Protein AF-T2J2E3-F1 (afdb_monomer_lite)

Foldseek 3Di:
DDADLEFPWDWDDDPPDIDTDDDPSRDGPDPVNVVSHVVVVVVVVVCVVDPPVRVVVVVVVDDDDDPPVCCCVVDDPDVPPPPDPPPPDD

Organism: NCBI:txid423472

pLDDT: mean 79.37, std 15.19, range [36.0, 93.38]

Sequence (90 aa):
MQIRRRPPNPAIEVDILRYQVPDPNGEANHILEEIVWHKEKEVERMRESLSLLELRKQERNAPPAKDFLGAISQGKPNPLNCRGKKSLSF

Secondary structure (DSSP, 8-state):
----SS-SS--EEETTEEE----TT-S-SSHHHHHHHHHHHHHHHHHHHS-HHHHHHHHHHSPPPP-HHHHHHHS---TT----------

Radius of gyration: 20.32 Å; chains: 1; bounding box: 46×23×54 Å

Structure (mmCIF, N/CA/C/O backbone):
data_AF-T2J2E3-F1
#
_entry.id   AF-T2J2E3-F1
#
loop_
_atom_site.group_PDB
_atom_site.id
_atom_site.type_symbol
_atom_site.label_atom_id
_atom_site.label_alt_id
_atom_site.label_comp_id
_atom_site.label_asym_id
_atom_site.label_entity_id
_atom_site.label_seq_id
_atom_site.pdbx_PDB_ins_code
_atom_site.Cartn_x
_atom_site.Cartn_y
_atom_site.Cartn_z
_atom_site.occupancy
_atom_site.B_iso_or_equiv
_atom_site.auth_seq_id
_atom_site.auth_comp_id
_atom_site.auth_asym_id
_atom_site.auth_atom_id
_atom_site.pdbx_PDB_model_num
ATOM 1 N N . MET A 1 1 ? 17.149 11.444 5.291 1.00 70.31 1 MET A N 1
ATOM 2 C CA . MET A 1 1 ? 16.821 10.176 4.602 1.00 70.31 1 MET A CA 1
ATOM 3 C C . MET A 1 1 ? 15.852 10.496 3.475 1.00 70.31 1 MET A C 1
ATOM 5 O O . MET A 1 1 ? 14.886 11.199 3.740 1.00 70.31 1 MET A O 1
ATOM 9 N N . GLN A 1 2 ? 16.117 10.051 2.245 1.00 79.44 2 GLN A N 1
ATOM 10 C CA . GLN A 1 2 ? 15.270 10.319 1.076 1.00 79.44 2 GLN A CA 1
ATOM 11 C C . GLN A 1 2 ? 14.766 8.983 0.517 1.00 79.44 2 GLN A C 1
ATOM 13 O O . GLN A 1 2 ? 15.574 8.101 0.249 1.00 79.44 2 GLN A O 1
ATOM 18 N N . ILE A 1 3 ? 13.444 8.818 0.404 1.00 83.62 3 ILE A N 1
ATOM 19 C CA . ILE A 1 3 ? 12.793 7.583 -0.067 1.00 83.62 3 ILE A CA 1
ATOM 20 C C . ILE 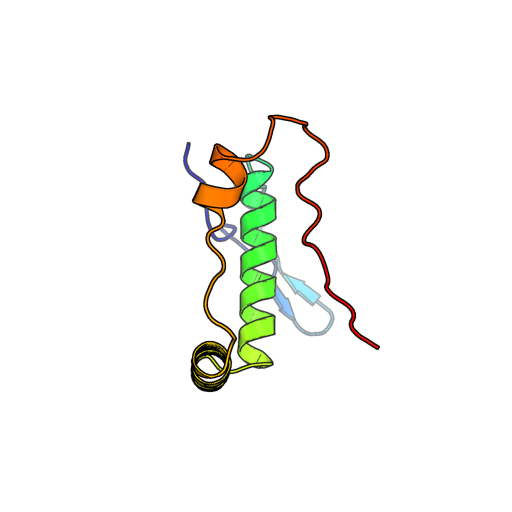A 1 3 ? 12.149 7.883 -1.421 1.00 83.62 3 ILE A C 1
ATOM 22 O O . ILE A 1 3 ? 11.298 8.775 -1.503 1.00 83.62 3 ILE A O 1
ATOM 26 N N . ARG A 1 4 ? 12.533 7.172 -2.490 1.00 85.38 4 ARG A N 1
ATOM 27 C CA . ARG A 1 4 ? 11.904 7.347 -3.807 1.00 85.38 4 ARG A CA 1
ATOM 28 C C . ARG A 1 4 ? 10.566 6.619 -3.801 1.00 85.38 4 ARG A C 1
ATOM 30 O O . ARG A 1 4 ? 10.486 5.465 -3.399 1.00 85.38 4 ARG A O 1
ATOM 37 N N . ARG A 1 5 ? 9.500 7.271 -4.271 1.00 83.38 5 ARG A N 1
ATOM 38 C CA . ARG A 1 5 ? 8.162 6.646 -4.324 1.00 83.38 5 ARG A CA 1
ATOM 39 C C . ARG A 1 5 ? 7.979 5.697 -5.501 1.00 83.38 5 ARG A C 1
ATOM 41 O O . ARG A 1 5 ? 7.101 4.848 -5.462 1.00 83.38 5 ARG A O 1
ATOM 48 N N . ARG A 1 6 ? 8.797 5.836 -6.542 1.00 79.88 6 ARG A N 1
ATOM 49 C CA . ARG A 1 6 ? 8.795 4.952 -7.706 1.00 79.88 6 ARG A CA 1
ATOM 50 C C . ARG A 1 6 ? 10.227 4.553 -8.046 1.00 79.88 6 ARG A C 1
ATOM 52 O O . ARG A 1 6 ? 11.118 5.395 -7.889 1.00 79.88 6 ARG A O 1
ATOM 59 N N . PRO A 1 7 ? 10.447 3.316 -8.515 1.00 80.75 7 PRO A N 1
ATOM 60 C CA . PRO A 1 7 ? 11.727 2.946 -9.092 1.00 80.75 7 PRO A CA 1
A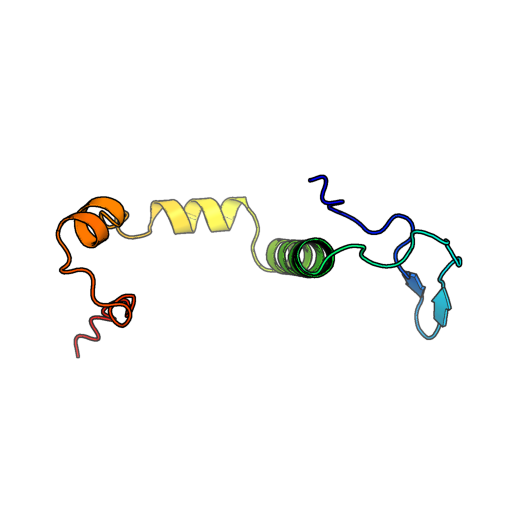TOM 61 C C . PRO A 1 7 ? 11.986 3.812 -10.336 1.00 80.75 7 PRO A C 1
ATOM 63 O O . PRO A 1 7 ? 11.032 4.142 -11.048 1.00 80.75 7 PRO A O 1
ATOM 66 N N . PRO A 1 8 ? 13.246 4.191 -10.606 1.00 81.00 8 PRO A N 1
ATOM 67 C CA . PRO A 1 8 ? 13.590 5.056 -11.736 1.00 81.00 8 PRO A CA 1
ATOM 68 C C . PRO A 1 8 ? 13.220 4.424 -13.081 1.00 81.00 8 PRO A C 1
ATOM 70 O O . PRO A 1 8 ? 12.812 5.133 -13.994 1.00 81.00 8 PRO A O 1
ATOM 73 N N . ASN A 1 9 ? 13.302 3.095 -13.178 1.00 81.25 9 ASN A N 1
ATOM 74 C CA . ASN A 1 9 ? 12.891 2.359 -14.361 1.00 81.25 9 ASN A CA 1
ATOM 75 C C . ASN A 1 9 ? 12.162 1.057 -13.974 1.00 81.25 9 ASN A C 1
ATOM 77 O O . ASN A 1 9 ? 12.809 0.026 -13.763 1.00 81.25 9 ASN A O 1
ATOM 81 N N . PRO A 1 10 ? 10.827 1.089 -13.803 1.00 78.50 10 PRO A N 1
ATOM 82 C CA . PRO A 1 10 ? 10.060 -0.112 -13.498 1.00 78.50 10 PRO A CA 1
ATOM 83 C C . PRO A 1 10 ? 10.088 -1.083 -14.681 1.00 78.50 10 PRO A C 1
ATOM 85 O O . PRO A 1 10 ? 10.055 -0.670 -15.837 1.00 78.50 10 PRO A O 1
ATOM 88 N N . ALA A 1 11 ? 10.090 -2.383 -14.388 1.00 82.81 11 ALA A N 1
ATOM 89 C CA . ALA A 1 11 ? 9.868 -3.382 -15.421 1.00 82.81 11 ALA A CA 1
ATOM 90 C C . ALA A 1 11 ? 8.440 -3.270 -15.971 1.00 82.81 11 ALA A C 1
ATOM 92 O O . ALA A 1 11 ? 7.482 -3.168 -15.198 1.00 82.81 11 ALA A O 1
ATOM 93 N N . ILE A 1 12 ? 8.326 -3.296 -17.295 1.00 82.81 12 ILE A N 1
ATOM 94 C CA . ILE A 1 12 ? 7.062 -3.223 -18.024 1.00 82.81 12 ILE A CA 1
ATOM 95 C C . ILE A 1 12 ? 6.767 -4.622 -18.560 1.00 82.81 12 ILE A C 1
ATOM 97 O O . ILE A 1 12 ? 7.563 -5.173 -19.321 1.00 82.81 12 ILE A O 1
ATOM 101 N N . GLU A 1 13 ? 5.637 -5.191 -18.150 1.00 85.50 13 GLU A N 1
ATOM 102 C CA . GLU A 1 13 ? 5.121 -6.448 -18.699 1.00 85.50 13 GLU A CA 1
ATOM 103 C C . GLU A 1 13 ? 4.345 -6.141 -19.992 1.00 85.50 13 GLU A C 1
ATOM 105 O O . GLU A 1 13 ? 3.455 -5.289 -20.005 1.00 85.50 13 GLU A O 1
ATOM 110 N N . VAL A 1 14 ? 4.701 -6.815 -21.083 1.00 86.25 14 VAL A N 1
ATOM 111 C CA . VAL A 1 14 ? 4.109 -6.700 -22.420 1.00 86.25 14 VAL A CA 1
ATOM 112 C C . VAL A 1 14 ? 3.735 -8.106 -22.887 1.00 86.25 14 VAL A C 1
ATOM 114 O O . VAL A 1 14 ? 4.547 -8.812 -23.483 1.00 86.25 14 VAL A O 1
ATOM 117 N N . ASP A 1 15 ? 2.496 -8.505 -22.600 1.00 86.31 15 ASP A N 1
ATOM 118 C CA . ASP A 1 15 ? 1.967 -9.849 -22.865 1.00 86.31 15 ASP A CA 1
ATOM 119 C C . ASP A 1 15 ? 2.858 -10.953 -22.257 1.00 86.31 15 ASP A C 1
ATOM 121 O O . ASP A 1 15 ? 2.864 -11.129 -21.040 1.00 86.31 15 ASP A O 1
ATOM 125 N N . ILE A 1 16 ? 3.658 -11.647 -23.072 1.00 88.75 16 ILE A N 1
ATOM 126 C CA . ILE A 1 16 ? 4.592 -12.698 -22.626 1.00 88.75 16 ILE A CA 1
ATOM 127 C C . ILE A 1 16 ? 6.026 -12.198 -22.365 1.00 88.75 16 ILE A C 1
ATOM 129 O O . ILE A 1 16 ? 6.896 -12.991 -22.002 1.00 88.75 16 ILE A O 1
ATOM 133 N N . LEU A 1 17 ? 6.310 -10.914 -22.599 1.00 88.56 17 LEU A N 1
ATOM 134 C CA . LEU A 1 17 ? 7.649 -10.326 -22.513 1.00 88.56 17 LEU A CA 1
ATOM 135 C C . LEU A 1 17 ? 7.741 -9.318 -21.369 1.00 88.56 17 LEU A C 1
ATOM 137 O O . LEU A 1 17 ? 6.880 -8.461 -21.216 1.00 88.56 17 LEU A O 1
ATOM 141 N N . ARG A 1 18 ? 8.854 -9.338 -20.633 1.00 85.75 18 ARG A N 1
ATOM 142 C CA . ARG A 1 18 ? 9.179 -8.321 -19.627 1.00 85.75 18 ARG A CA 1
ATOM 143 C C . ARG A 1 18 ? 10.319 -7.442 -20.124 1.00 85.75 18 ARG A C 1
ATOM 145 O O . ARG A 1 18 ? 11.434 -7.925 -20.316 1.00 85.75 18 ARG A O 1
ATOM 152 N N . TYR A 1 19 ? 10.062 -6.148 -20.290 1.00 84.44 19 TYR A N 1
ATOM 153 C CA . TYR A 1 19 ? 11.082 -5.169 -20.656 1.00 84.44 19 TYR A CA 1
ATOM 154 C C . TYR A 1 19 ? 11.609 -4.444 -19.416 1.00 84.44 19 TYR A C 1
ATOM 156 O O . TYR A 1 19 ? 10.841 -3.887 -18.629 1.00 84.44 19 TYR A O 1
ATOM 164 N N . GLN A 1 20 ? 12.930 -4.429 -19.243 1.00 82.31 20 GLN A N 1
ATOM 165 C CA . GLN A 1 20 ? 13.597 -3.693 -18.174 1.00 82.31 20 GLN A CA 1
ATOM 166 C C . GLN A 1 20 ? 14.937 -3.157 -18.684 1.00 82.31 20 GLN A C 1
ATOM 168 O O . GLN A 1 20 ? 15.780 -3.920 -19.150 1.00 82.31 20 GLN A O 1
ATOM 173 N N . VAL A 1 21 ? 15.140 -1.841 -18.582 1.00 83.12 21 VAL A N 1
ATOM 174 C CA . VAL A 1 21 ? 16.450 -1.222 -18.846 1.00 83.12 21 VAL A CA 1
ATOM 175 C C . VAL A 1 21 ? 17.275 -1.320 -17.563 1.00 83.12 21 VAL A C 1
ATOM 177 O O . VAL A 1 21 ? 16.764 -0.912 -16.512 1.00 83.12 21 VAL A O 1
ATOM 180 N N . PRO A 1 22 ? 18.503 -1.865 -17.619 1.00 77.12 22 PRO A N 1
ATOM 181 C CA . PRO A 1 22 ? 19.385 -1.903 -16.465 1.00 77.12 22 PRO A C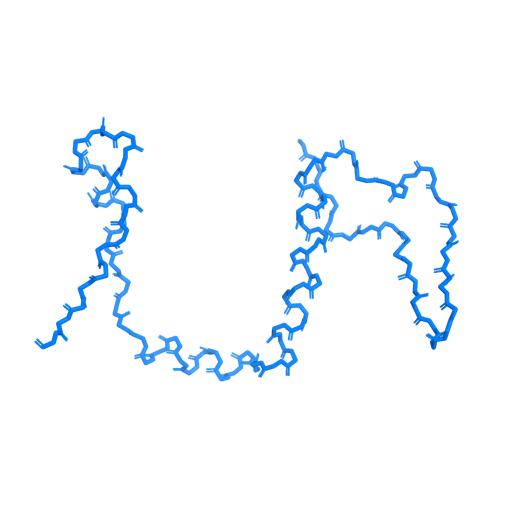A 1
ATOM 182 C C . PRO A 1 22 ? 19.785 -0.476 -16.080 1.00 77.12 22 PRO A C 1
ATOM 184 O O . PRO A 1 22 ? 20.340 0.261 -16.891 1.00 77.12 22 PRO A O 1
ATOM 187 N N . ASP A 1 23 ? 19.495 -0.099 -14.838 1.00 79.31 23 ASP A N 1
ATOM 188 C CA . ASP A 1 23 ? 19.899 1.173 -14.244 1.00 79.31 23 ASP A CA 1
ATOM 189 C C . ASP A 1 23 ? 20.705 0.875 -12.971 1.00 79.31 23 ASP A C 1
ATOM 191 O O . ASP A 1 23 ? 20.255 0.063 -12.156 1.00 79.31 23 ASP A O 1
ATOM 195 N N . PRO A 1 24 ? 21.876 1.502 -12.764 1.00 76.06 24 PRO A N 1
ATOM 196 C CA . PRO A 1 24 ? 22.700 1.266 -11.577 1.00 76.06 24 PRO A CA 1
ATOM 197 C C . PRO A 1 24 ? 22.017 1.696 -10.270 1.00 76.06 24 PRO A C 1
ATOM 199 O O . PRO A 1 24 ? 22.412 1.240 -9.204 1.00 76.06 24 PRO A O 1
ATOM 202 N N . ASN A 1 25 ? 20.972 2.527 -10.335 1.00 76.38 25 ASN A N 1
ATOM 203 C CA . ASN A 1 25 ? 20.123 2.889 -9.202 1.00 76.38 25 ASN A CA 1
ATOM 204 C C . ASN A 1 25 ? 18.760 2.174 -9.256 1.00 76.38 25 ASN A C 1
ATOM 206 O O . ASN A 1 25 ? 17.809 2.613 -8.606 1.00 76.38 25 ASN A O 1
ATOM 210 N N . GLY A 1 26 ? 18.624 1.104 -10.044 1.00 73.94 26 GLY A N 1
ATOM 211 C CA . GLY A 1 26 ? 17.365 0.382 -10.229 1.00 73.94 26 GLY A CA 1
ATOM 212 C C . GLY A 1 26 ? 16.889 -0.366 -8.982 1.00 73.94 26 GLY A C 1
ATOM 213 O O . GLY A 1 26 ? 15.689 -0.588 -8.827 1.00 73.94 26 GLY A O 1
ATOM 214 N N . GLU A 1 27 ? 17.804 -0.712 -8.077 1.00 79.06 27 GLU A N 1
ATOM 215 C CA . GLU A 1 27 ? 17.490 -1.380 -6.814 1.00 79.06 27 GLU A CA 1
ATOM 216 C C . GLU A 1 27 ? 17.132 -0.386 -5.704 1.00 79.06 27 GLU A C 1
ATOM 218 O O . GLU A 1 27 ? 17.500 0.795 -5.733 1.00 79.06 27 GLU A O 1
ATOM 223 N N . ALA A 1 28 ? 16.360 -0.863 -4.727 1.00 81.12 28 ALA A N 1
ATOM 224 C CA . ALA A 1 28 ? 16.014 -0.085 -3.550 1.00 81.12 28 ALA A CA 1
ATOM 225 C C . ALA A 1 28 ? 17.241 0.033 -2.636 1.00 81.12 28 ALA A C 1
ATOM 227 O O . ALA A 1 28 ? 17.828 -0.968 -2.238 1.00 81.12 28 ALA A O 1
ATOM 228 N N . ASN A 1 29 ? 17.593 1.255 -2.239 1.00 83.19 29 ASN A N 1
ATOM 229 C CA . ASN A 1 29 ? 18.721 1.489 -1.330 1.00 83.19 29 ASN A CA 1
ATOM 230 C C . ASN A 1 29 ? 18.383 1.113 0.124 1.00 83.19 29 ASN A C 1
ATOM 232 O O . ASN A 1 29 ? 19.265 1.011 0.974 1.00 83.19 29 ASN A O 1
ATOM 236 N N . HIS A 1 30 ? 17.091 0.982 0.441 1.00 86.56 30 HIS A N 1
ATOM 237 C CA . HIS A 1 30 ? 16.599 0.720 1.787 1.00 86.56 30 HIS A CA 1
ATOM 238 C C . HIS A 1 30 ? 15.276 -0.052 1.753 1.00 86.56 30 HIS A C 1
ATOM 240 O O . HIS A 1 30 ? 14.445 0.174 0.877 1.00 86.56 30 HIS A O 1
ATOM 246 N N . ILE A 1 31 ? 15.010 -0.871 2.773 1.00 88.75 31 ILE A N 1
ATOM 247 C CA . ILE A 1 31 ? 13.777 -1.675 2.860 1.00 88.75 31 ILE A CA 1
ATOM 248 C C . ILE A 1 31 ? 12.491 -0.832 2.797 1.00 88.75 31 ILE A C 1
ATOM 250 O O . ILE A 1 31 ? 11.496 -1.231 2.204 1.00 88.75 31 ILE A O 1
ATOM 254 N N . LEU A 1 32 ? 12.506 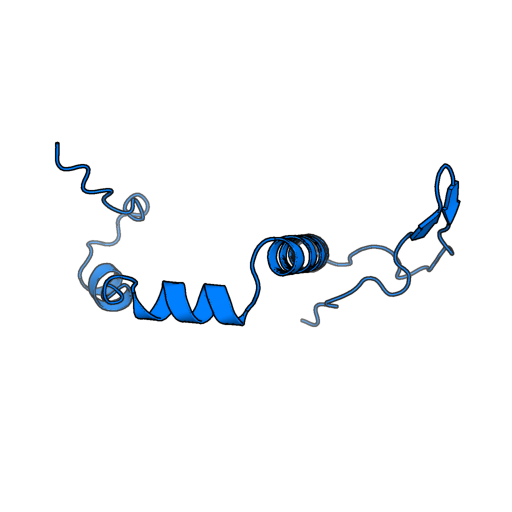0.379 3.363 1.00 89.38 32 LEU A N 1
ATOM 255 C CA . LEU A 1 32 ? 11.355 1.295 3.291 1.00 89.38 32 LEU A CA 1
ATOM 256 C C . LEU A 1 32 ? 11.022 1.710 1.855 1.00 89.38 32 LEU A C 1
ATOM 258 O O . LEU A 1 32 ? 9.864 1.967 1.550 1.00 89.38 32 LEU A O 1
ATOM 262 N N . GLU A 1 33 ? 12.023 1.788 0.985 1.00 89.25 33 GLU A N 1
ATOM 263 C CA . GLU A 1 33 ? 11.825 2.129 -0.418 1.00 89.25 33 GLU A CA 1
ATOM 264 C C . GLU A 1 33 ? 11.138 0.986 -1.169 1.00 89.25 33 GLU A C 1
ATOM 266 O O . GLU A 1 33 ? 10.157 1.226 -1.869 1.00 89.25 33 GLU A O 1
ATOM 271 N N . GLU A 1 34 ? 11.549 -0.257 -0.916 1.00 87.94 34 GLU A N 1
ATOM 272 C CA . GLU A 1 34 ? 10.870 -1.448 -1.432 1.00 87.94 34 GLU A CA 1
ATOM 273 C C . GLU A 1 34 ? 9.409 -1.526 -0.954 1.00 87.94 34 GLU A C 1
ATOM 275 O O . GLU A 1 34 ? 8.494 -1.715 -1.762 1.00 87.94 34 GLU A O 1
ATOM 280 N N . ILE A 1 35 ? 9.168 -1.295 0.345 1.00 91.50 35 ILE A N 1
ATOM 281 C CA . ILE A 1 35 ? 7.816 -1.272 0.925 1.00 91.50 35 ILE A CA 1
ATOM 282 C C . ILE A 1 35 ? 6.953 -0.209 0.240 1.00 91.50 35 ILE A C 1
ATOM 284 O O . ILE A 1 35 ? 5.807 -0.485 -0.119 1.00 91.50 35 ILE A O 1
ATOM 288 N N . VAL A 1 36 ? 7.485 1.000 0.042 1.00 92.12 36 VAL A N 1
ATOM 289 C CA . VAL A 1 36 ? 6.754 2.084 -0.624 1.00 92.12 36 VAL A CA 1
ATOM 290 C C . VAL A 1 36 ? 6.448 1.717 -2.074 1.00 92.12 36 VAL A C 1
ATOM 292 O O . VAL A 1 36 ? 5.297 1.846 -2.483 1.00 92.12 36 VAL A O 1
ATOM 295 N N . TRP A 1 37 ? 7.414 1.196 -2.837 1.00 90.50 37 TRP A N 1
ATOM 296 C CA . TRP A 1 37 ? 7.191 0.789 -4.230 1.00 90.50 37 TRP A CA 1
ATOM 297 C C . TRP A 1 37 ? 6.114 -0.288 -4.356 1.00 90.50 37 TRP A C 1
ATOM 299 O O . TRP A 1 37 ? 5.257 -0.208 -5.239 1.00 90.50 37 TRP A O 1
ATOM 309 N N . HIS A 1 38 ? 6.120 -1.277 -3.461 1.00 90.38 38 HIS A N 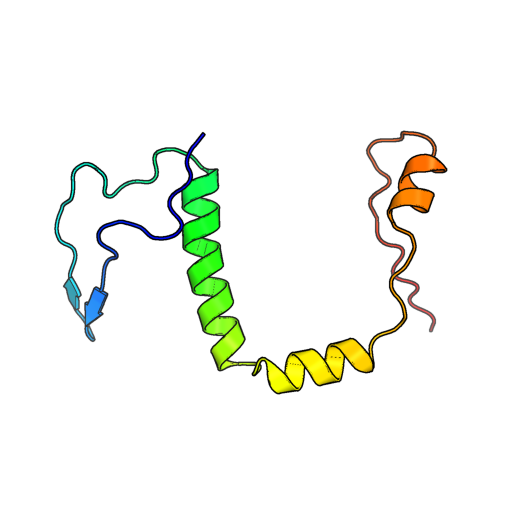1
ATOM 310 C CA . HIS A 1 38 ? 5.081 -2.299 -3.433 1.00 90.38 38 HIS A CA 1
ATOM 311 C C . HIS A 1 38 ? 3.715 -1.707 -3.052 1.00 90.38 38 HIS A C 1
ATOM 313 O O . HIS A 1 38 ? 2.699 -2.035 -3.671 1.00 90.38 38 HIS A O 1
ATOM 319 N N . LYS A 1 39 ? 3.677 -0.803 -2.065 1.00 93.38 39 LYS A N 1
ATOM 320 C CA . LYS A 1 39 ? 2.428 -0.190 -1.602 1.00 93.38 39 LYS A CA 1
ATOM 321 C C . LYS A 1 39 ? 1.802 0.729 -2.646 1.00 93.38 39 LYS A C 1
ATOM 323 O O . LYS A 1 39 ? 0.582 0.751 -2.751 1.00 93.38 39 LYS A O 1
ATOM 328 N N . GLU A 1 40 ? 2.596 1.430 -3.451 1.00 90.75 40 GLU A N 1
ATOM 329 C CA . GLU A 1 40 ? 2.079 2.227 -4.573 1.00 90.75 40 GLU A CA 1
ATOM 330 C C . GLU A 1 40 ? 1.320 1.351 -5.580 1.00 90.75 40 GLU A C 1
ATOM 332 O O . GLU A 1 40 ? 0.184 1.672 -5.926 1.00 90.75 40 GLU A O 1
ATOM 337 N N . LYS A 1 41 ? 1.884 0.196 -5.973 1.00 90.38 41 LYS A N 1
ATOM 338 C CA . LYS A 1 41 ? 1.191 -0.772 -6.848 1.00 90.38 41 LYS A CA 1
ATOM 339 C C . LYS A 1 41 ? -0.087 -1.314 -6.209 1.00 90.38 41 LYS A C 1
ATOM 341 O O . LYS A 1 41 ? -1.091 -1.521 -6.883 1.00 90.38 41 LYS A O 1
ATOM 346 N N . GLU A 1 42 ? -0.062 -1.571 -4.903 1.00 92.31 42 GLU A N 1
ATOM 347 C CA . GLU A 1 42 ? -1.245 -2.026 -4.171 1.00 92.31 42 GLU A CA 1
ATOM 348 C C . GLU A 1 42 ? -2.353 -0.965 -4.161 1.00 92.31 42 GLU A C 1
ATOM 350 O O . GLU A 1 42 ? -3.508 -1.290 -4.425 1.00 92.31 42 GLU A O 1
ATOM 355 N N . VAL A 1 43 ? -2.004 0.300 -3.916 1.00 92.50 43 VAL A N 1
ATOM 356 C CA . VAL A 1 43 ? -2.952 1.423 -3.925 1.00 92.50 43 VAL A CA 1
ATOM 357 C C . VAL A 1 43 ? -3.552 1.631 -5.313 1.00 92.50 43 VAL A C 1
ATOM 359 O O . VAL A 1 43 ? -4.743 1.914 -5.410 1.00 92.50 43 VAL A O 1
ATOM 362 N N . GLU A 1 44 ? -2.765 1.477 -6.377 1.00 90.44 44 GLU A N 1
ATOM 363 C CA . GLU A 1 44 ? -3.257 1.559 -7.756 1.00 90.44 44 GLU A CA 1
ATOM 364 C C . GLU A 1 44 ? -4.322 0.488 -8.032 1.00 90.44 44 GLU A C 1
ATOM 366 O O . GLU A 1 44 ? -5.450 0.835 -8.381 1.00 90.44 44 GLU A O 1
ATOM 371 N N . ARG A 1 45 ? -4.042 -0.780 -7.701 1.00 91.44 45 ARG A N 1
ATOM 372 C CA . ARG A 1 45 ? -5.028 -1.874 -7.803 1.00 91.44 45 ARG A CA 1
ATOM 373 C C . ARG A 1 45 ? -6.283 -1.639 -6.955 1.00 91.44 45 ARG A C 1
ATOM 375 O O . ARG A 1 45 ? -7.387 -1.981 -7.363 1.00 91.44 45 ARG A O 1
ATOM 382 N N . MET A 1 46 ? -6.141 -1.066 -5.757 1.00 92.19 46 MET A N 1
ATOM 383 C CA . MET A 1 46 ? -7.294 -0.755 -4.900 1.00 92.19 46 MET A CA 1
ATOM 384 C C . MET A 1 46 ? -8.159 0.381 -5.457 1.00 92.19 46 MET A C 1
ATOM 386 O O . MET A 1 46 ? -9.364 0.390 -5.231 1.00 92.19 46 MET A O 1
ATOM 390 N N . ARG A 1 47 ? -7.568 1.341 -6.176 1.00 91.94 47 ARG A N 1
ATOM 391 C CA . ARG A 1 47 ? -8.318 2.428 -6.825 1.00 91.94 47 ARG A CA 1
ATOM 392 C C . ARG A 1 47 ? -9.122 1.942 -8.026 1.00 91.94 47 ARG A C 1
ATOM 394 O O . ARG A 1 47 ? -10.165 2.524 -8.308 1.00 91.94 47 ARG A O 1
ATOM 401 N N . GLU A 1 48 ? -8.643 0.906 -8.713 1.00 90.75 48 GLU A N 1
ATOM 402 C CA . GLU A 1 48 ? -9.389 0.234 -9.783 1.00 90.75 48 GLU A CA 1
ATOM 403 C C . GLU A 1 48 ? -10.606 -0.520 -9.235 1.00 90.75 48 GLU A C 1
ATOM 405 O O . GLU A 1 48 ? -11.655 -0.535 -9.874 1.00 90.75 48 GLU A O 1
ATOM 410 N N . SER A 1 49 ? -10.492 -1.121 -8.043 1.00 91.94 49 SER A N 1
ATOM 411 C CA . SER A 1 49 ? -11.582 -1.894 -7.436 1.00 91.94 49 SER A CA 1
ATOM 412 C C . SER A 1 49 ? -12.602 -1.051 -6.669 1.00 91.94 49 SER A C 1
ATOM 414 O O . SER A 1 49 ? -13.785 -1.385 -6.668 1.00 91.94 49 SER A O 1
ATOM 416 N N . LEU A 1 50 ? -12.168 0.030 -6.015 1.00 91.19 50 LEU A N 1
ATOM 417 C CA . LEU A 1 50 ? -13.033 0.949 -5.281 1.00 91.19 50 LEU A CA 1
ATOM 418 C C . LEU A 1 50 ? -12.668 2.391 -5.621 1.00 91.19 50 LEU A C 1
ATOM 420 O O . LEU A 1 50 ? -11.579 2.879 -5.302 1.00 91.19 50 LEU A O 1
ATOM 424 N N . SER A 1 51 ? -13.620 3.110 -6.213 1.00 92.12 51 SER A N 1
ATOM 425 C CA . SER A 1 51 ? -13.390 4.502 -6.571 1.00 92.12 51 SER A CA 1
ATOM 426 C C . SER A 1 51 ? -13.241 5.384 -5.325 1.00 92.12 51 SER A C 1
ATOM 428 O O . SER A 1 51 ? -13.845 5.154 -4.272 1.00 92.12 51 SER A O 1
ATOM 430 N N . LEU A 1 52 ? -12.480 6.476 -5.453 1.00 91.44 52 LEU A N 1
ATOM 431 C CA . LEU A 1 52 ? -12.300 7.446 -4.363 1.00 91.44 52 LEU A CA 1
ATOM 432 C C . LEU A 1 52 ? -13.630 8.048 -3.879 1.00 91.44 52 LEU A C 1
ATOM 434 O O . LEU A 1 52 ? -13.774 8.384 -2.703 1.00 91.44 52 LEU A O 1
ATOM 438 N N . LEU A 1 53 ? -14.608 8.191 -4.779 1.00 92.12 53 LEU A N 1
ATOM 439 C CA . LEU A 1 53 ? -15.925 8.730 -4.444 1.00 92.12 53 LEU A CA 1
ATOM 440 C C . LEU A 1 53 ? -16.720 7.769 -3.559 1.00 92.12 53 LEU A C 1
ATOM 442 O O . LEU A 1 53 ? -17.342 8.208 -2.591 1.00 92.12 53 LEU A O 1
ATOM 446 N N . GLU A 1 54 ? -16.696 6.475 -3.872 1.00 90.94 54 GLU A N 1
ATOM 447 C CA . GLU A 1 54 ? -17.362 5.440 -3.079 1.00 90.94 54 GLU A CA 1
ATOM 448 C C . GLU A 1 54 ? -16.686 5.258 -1.725 1.00 90.94 54 GLU A C 1
ATOM 450 O O . GLU A 1 54 ? -17.376 5.247 -0.704 1.00 90.94 54 GLU A O 1
ATOM 455 N N . LEU A 1 55 ? -15.350 5.242 -1.690 1.00 92.12 55 LEU A N 1
ATOM 456 C CA . LEU A 1 55 ? -14.58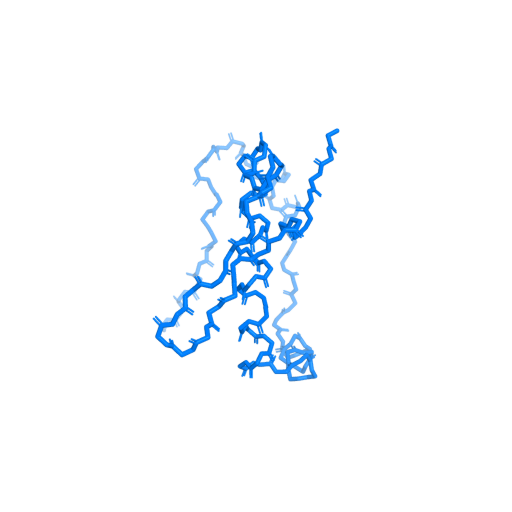8 5.190 -0.443 1.00 92.12 55 LEU A CA 1
ATOM 457 C C . LEU A 1 55 ? -14.957 6.356 0.489 1.00 92.12 55 LEU A C 1
ATOM 459 O O . LEU A 1 55 ? -15.189 6.159 1.679 1.00 92.12 55 LEU A O 1
ATOM 463 N N . ARG A 1 56 ? -15.117 7.570 -0.055 1.00 91.75 56 ARG A N 1
ATOM 464 C CA . ARG A 1 56 ? -15.538 8.750 0.720 1.00 91.75 56 ARG A CA 1
ATOM 465 C C . ARG A 1 56 ? -16.996 8.689 1.192 1.00 91.75 56 ARG A C 1
ATOM 467 O O . ARG A 1 56 ? -17.367 9.379 2.142 1.00 91.75 56 ARG A O 1
ATOM 474 N N . LYS A 1 57 ? -17.864 7.930 0.517 1.00 92.38 57 LYS A N 1
ATOM 475 C CA . LYS A 1 57 ? -19.226 7.661 1.012 1.00 92.38 57 LYS A CA 1
ATOM 476 C C . LYS A 1 57 ? -19.183 6.659 2.165 1.00 92.38 57 LYS A C 1
ATOM 478 O O . LYS A 1 57 ? -19.842 6.880 3.173 1.00 92.38 57 LYS A O 1
ATOM 483 N N . GLN A 1 58 ? -18.380 5.603 2.036 1.00 90.94 58 GLN A N 1
ATOM 484 C CA . GLN A 1 58 ? -18.193 4.602 3.088 1.00 90.94 58 GLN A CA 1
ATOM 485 C C . GLN A 1 58 ? -17.581 5.208 4.354 1.00 90.94 58 GLN A C 1
ATOM 487 O O . GLN A 1 58 ? -18.067 4.928 5.442 1.00 90.94 58 GLN A O 1
ATOM 492 N N . GLU A 1 59 ? -16.585 6.087 4.213 1.00 90.75 59 GLU A N 1
ATOM 493 C CA . GLU A 1 59 ? -15.974 6.812 5.333 1.00 90.75 59 GLU A CA 1
ATOM 494 C C . GLU A 1 59 ? -17.009 7.630 6.119 1.00 90.75 59 GLU A C 1
ATOM 496 O O . GLU A 1 59 ? -17.049 7.567 7.342 1.00 90.75 59 GLU A O 1
ATOM 501 N N . ARG A 1 60 ? -17.906 8.344 5.428 1.00 89.88 60 ARG A N 1
ATOM 502 C CA . ARG A 1 60 ? -18.969 9.126 6.082 1.00 89.88 60 ARG A CA 1
ATOM 503 C C . ARG A 1 60 ? -19.987 8.270 6.829 1.00 89.88 60 ARG A C 1
ATOM 505 O O . ARG A 1 60 ? -20.566 8.736 7.802 1.00 89.88 60 ARG A O 1
ATOM 512 N N . ASN A 1 61 ? -20.206 7.045 6.363 1.00 89.94 61 ASN A N 1
ATOM 513 C CA . ASN A 1 61 ? -21.105 6.087 7.000 1.00 89.94 61 ASN A CA 1
ATOM 514 C C . ASN A 1 61 ? -20.402 5.252 8.086 1.00 89.94 61 ASN A C 1
ATOM 516 O O . ASN A 1 61 ? -21.056 4.456 8.759 1.00 89.94 61 ASN A O 1
ATOM 520 N N . ALA A 1 62 ? -19.081 5.385 8.240 1.00 89.56 62 ALA A N 1
ATOM 521 C CA . ALA A 1 62 ? -18.313 4.638 9.220 1.00 89.56 62 ALA A CA 1
ATOM 522 C C . ALA A 1 62 ? -18.581 5.158 10.645 1.00 89.56 62 ALA A C 1
ATOM 524 O O . ALA A 1 62 ? -18.893 6.337 10.836 1.00 89.56 62 ALA A O 1
ATOM 525 N N . PRO A 1 63 ? -18.450 4.298 11.673 1.00 88.38 63 PRO A N 1
ATOM 526 C CA . PRO A 1 63 ? -18.533 4.744 13.056 1.00 88.38 63 PRO A CA 1
ATOM 527 C C . PRO A 1 63 ? -17.438 5.780 13.362 1.00 88.38 63 PRO A C 1
ATOM 529 O O . PRO A 1 63 ? -16.364 5.738 12.752 1.00 88.38 63 PRO A O 1
ATOM 532 N N . PRO A 1 64 ? -17.670 6.681 14.333 1.00 87.81 64 PRO A N 1
ATOM 533 C CA . PRO A 1 64 ? -16.698 7.703 14.694 1.00 87.81 64 PRO A CA 1
ATOM 534 C C . PRO A 1 64 ? -15.361 7.082 15.107 1.00 87.81 64 PRO A C 1
ATOM 536 O O . PRO A 1 64 ? -15.308 6.024 15.747 1.00 87.81 64 PRO A O 1
ATOM 539 N N . ALA A 1 65 ? -14.271 7.762 14.747 1.00 86.81 65 ALA A N 1
ATOM 540 C CA . ALA A 1 65 ? -12.927 7.340 15.107 1.00 86.81 65 ALA A CA 1
ATOM 541 C C . ALA A 1 65 ? -12.792 7.246 16.636 1.00 86.81 65 ALA A C 1
ATOM 543 O O . ALA A 1 65 ? -13.146 8.169 17.369 1.00 86.81 65 ALA A O 1
ATOM 544 N N . LYS A 1 66 ? -12.283 6.111 17.121 1.00 86.69 66 LYS A N 1
ATOM 545 C CA . LYS A 1 66 ? -11.987 5.914 18.545 1.00 86.69 66 LYS A CA 1
ATOM 546 C C . LYS A 1 66 ? -10.747 6.724 18.919 1.00 86.69 66 LYS A C 1
ATOM 548 O O . LYS A 1 66 ? -9.808 6.791 18.126 1.00 86.69 66 LYS A O 1
ATOM 553 N N . ASP A 1 67 ? -10.720 7.274 20.132 1.00 83.94 67 ASP A N 1
ATOM 554 C CA . ASP A 1 67 ? -9.548 7.991 20.641 1.00 83.94 67 ASP A CA 1
ATOM 555 C C . ASP A 1 67 ? -8.381 7.023 20.892 1.00 83.94 67 ASP A C 1
ATOM 557 O O . ASP A 1 67 ? -8.276 6.362 21.928 1.00 83.94 67 ASP A O 1
ATOM 561 N N . PHE A 1 68 ? -7.516 6.909 19.887 1.00 80.69 68 PHE A N 1
ATOM 562 C CA . PHE A 1 68 ? -6.356 6.025 19.904 1.00 80.69 68 PHE A CA 1
ATOM 563 C C . PHE A 1 68 ? -5.243 6.562 20.813 1.00 80.69 68 PHE A C 1
ATOM 565 O O . PHE A 1 68 ? -4.556 5.782 21.469 1.00 80.69 68 PHE A O 1
ATOM 572 N N . LEU A 1 69 ? -5.072 7.887 20.874 1.00 83.00 69 LEU A N 1
ATOM 573 C CA . LEU A 1 69 ? -4.015 8.523 21.663 1.00 83.00 69 LEU A CA 1
ATOM 574 C C . LEU A 1 69 ? -4.345 8.479 23.154 1.00 83.00 69 LEU A C 1
ATOM 576 O O . LEU A 1 69 ? -3.482 8.110 23.952 1.00 83.00 69 LEU A O 1
ATOM 580 N N . GLY A 1 70 ? -5.596 8.770 23.523 1.00 80.56 70 GLY A N 1
ATOM 581 C CA . GLY A 1 70 ? -6.078 8.604 24.893 1.00 80.56 70 GLY A CA 1
ATOM 582 C C . GLY A 1 70 ? -5.937 7.161 25.373 1.00 80.56 70 GLY A C 1
ATOM 583 O O . GLY A 1 70 ? -5.445 6.927 26.475 1.00 80.56 70 GLY A O 1
ATOM 584 N N . ALA A 1 71 ? -6.249 6.182 24.516 1.00 78.94 71 ALA A N 1
ATOM 585 C CA . ALA A 1 71 ? -6.091 4.764 24.839 1.00 78.94 71 ALA A CA 1
ATOM 586 C C . ALA A 1 71 ? -4.626 4.342 25.071 1.00 78.94 71 ALA A C 1
ATOM 588 O O . ALA A 1 71 ? -4.365 3.511 25.941 1.00 78.94 71 ALA A O 1
ATOM 589 N N . ILE A 1 72 ? -3.670 4.907 24.322 1.00 77.19 72 ILE A N 1
ATOM 590 C CA . ILE A 1 72 ? -2.234 4.642 24.519 1.00 77.19 72 ILE A CA 1
ATOM 591 C C . ILE A 1 72 ? -1.727 5.325 25.793 1.00 77.19 72 ILE A C 1
ATOM 593 O O . ILE A 1 72 ? -1.013 4.703 26.570 1.00 77.19 72 ILE A O 1
ATOM 597 N N . SER A 1 73 ? -2.112 6.583 26.019 1.00 77.00 73 SER A N 1
ATOM 598 C CA . SER A 1 73 ? -1.650 7.386 27.158 1.00 77.00 73 SER A CA 1
ATOM 599 C C . SER A 1 73 ? -2.180 6.871 28.503 1.00 77.00 73 SER A C 1
ATOM 601 O O . SER A 1 73 ? -1.458 6.840 29.496 1.00 77.00 73 SER A O 1
ATOM 603 N N . GLN A 1 74 ? -3.437 6.419 28.540 1.00 71.25 74 GLN A N 1
ATOM 604 C CA . GLN A 1 74 ? -4.076 5.867 29.743 1.00 71.25 74 GLN A CA 1
ATOM 605 C C . GLN A 1 74 ? -3.782 4.372 29.944 1.00 71.25 74 GLN A C 1
ATOM 607 O O . GLN A 1 74 ? -3.997 3.825 31.029 1.00 71.25 74 GLN A O 1
ATOM 612 N N . GLY A 1 75 ? -3.315 3.686 28.898 1.00 65.62 75 GLY A N 1
ATOM 613 C CA . GLY A 1 75 ? -2.935 2.285 28.953 1.00 65.62 75 GLY A CA 1
ATOM 614 C C . GLY A 1 75 ? -1.636 2.096 29.731 1.00 65.62 75 GLY A C 1
ATOM 615 O O . GLY A 1 75 ? -0.633 2.753 29.473 1.00 65.62 75 GLY A O 1
ATOM 616 N N . LYS A 1 76 ? -1.618 1.145 30.670 1.00 60.78 76 LYS A N 1
ATOM 617 C CA . LYS A 1 76 ? -0.368 0.699 31.303 1.00 60.78 76 LYS A CA 1
ATOM 618 C C . LYS A 1 76 ? 0.586 0.242 30.183 1.00 60.78 76 LYS A C 1
ATOM 620 O O . LYS A 1 76 ? 0.130 -0.552 29.352 1.00 60.78 76 LYS A O 1
ATOM 625 N N . PRO A 1 77 ? 1.851 0.706 30.131 1.00 57.62 77 PRO A N 1
ATOM 626 C CA . PRO A 1 77 ? 2.783 0.396 29.048 1.00 57.62 77 PRO A CA 1
ATOM 627 C C . PRO A 1 77 ? 3.190 -1.077 29.126 1.00 57.62 77 PRO A C 1
ATOM 629 O O . PRO A 1 77 ? 4.228 -1.437 29.667 1.00 57.62 77 PRO A O 1
ATOM 632 N N . ASN A 1 78 ? 2.321 -1.945 28.621 1.00 55.00 78 ASN A N 1
ATOM 633 C CA . ASN A 1 78 ? 2.601 -3.344 28.376 1.00 55.00 78 ASN A CA 1
ATOM 634 C C . ASN A 1 78 ? 2.703 -3.515 26.854 1.00 55.00 78 ASN A C 1
ATOM 636 O O . ASN A 1 78 ? 1.753 -3.174 26.141 1.00 55.00 78 ASN A O 1
ATOM 640 N N . PRO A 1 79 ? 3.815 -4.060 26.335 1.00 54.50 79 PRO A N 1
ATOM 641 C CA . PRO A 1 79 ? 4.092 -4.127 24.896 1.00 54.50 79 PRO A CA 1
ATOM 642 C C . PRO A 1 79 ? 3.147 -5.055 24.102 1.00 54.50 79 PRO A C 1
ATOM 644 O O . PRO A 1 79 ? 3.272 -5.169 22.888 1.00 54.50 79 PRO A O 1
ATOM 647 N N . LEU A 1 80 ? 2.182 -5.711 24.757 1.00 51.69 80 LEU A N 1
ATOM 648 C CA . LEU A 1 80 ? 1.302 -6.735 24.179 1.00 51.69 80 LEU A CA 1
ATOM 649 C C . LEU A 1 80 ? -0.121 -6.240 23.842 1.00 51.69 80 LEU A C 1
ATOM 651 O O . LEU A 1 80 ? -0.956 -7.029 23.396 1.00 51.69 80 LEU A O 1
ATOM 655 N N . ASN A 1 81 ? -0.429 -4.954 24.040 1.00 55.69 81 ASN A N 1
ATOM 656 C CA . ASN A 1 81 ? -1.823 -4.511 24.181 1.00 55.69 81 ASN A CA 1
ATOM 657 C C . ASN A 1 81 ? -2.428 -3.834 22.940 1.00 55.69 81 ASN A C 1
ATOM 659 O O . ASN A 1 81 ? -3.584 -3.419 22.990 1.00 55.69 81 ASN A O 1
ATOM 663 N N . CYS A 1 82 ? -1.731 -3.783 21.800 1.00 54.06 82 CYS A N 1
ATOM 664 C CA . CYS A 1 82 ? -2.286 -3.286 20.528 1.00 54.06 82 CYS A CA 1
ATOM 665 C C . CYS A 1 82 ? -3.311 -4.253 19.894 1.00 54.06 82 CYS A C 1
ATOM 667 O O . CYS A 1 82 ? -3.490 -4.288 18.677 1.00 54.06 82 CYS A O 1
ATOM 669 N N . ARG A 1 83 ? -3.988 -5.080 20.699 1.00 52.41 83 ARG A N 1
ATOM 670 C CA . ARG A 1 83 ? -5.050 -5.964 20.231 1.00 52.41 83 ARG A CA 1
ATOM 671 C C . ARG A 1 83 ? -6.330 -5.138 20.168 1.00 52.41 83 ARG A C 1
ATOM 673 O O . ARG A 1 83 ? -6.993 -4.924 21.181 1.00 52.41 83 ARG A O 1
ATOM 680 N N . GLY A 1 84 ? -6.665 -4.655 18.971 1.00 48.97 84 GLY A N 1
ATOM 681 C CA . GLY A 1 84 ? -7.968 -4.053 18.707 1.00 48.97 84 GLY A CA 1
ATOM 682 C C . GLY A 1 84 ? -9.051 -5.002 19.211 1.00 48.97 84 GLY A C 1
ATOM 683 O O . GLY A 1 84 ? -9.186 -6.114 18.699 1.00 48.97 84 GLY A O 1
ATOM 684 N N . LYS A 1 85 ? -9.777 -4.597 20.260 1.00 43.41 85 LYS A N 1
ATOM 685 C CA . LYS A 1 85 ? -10.931 -5.341 20.763 1.00 43.41 85 LYS A CA 1
ATOM 686 C C . LYS A 1 85 ? -11.957 -5.394 19.631 1.00 43.41 85 LYS A C 1
ATOM 688 O O . LYS A 1 85 ? -12.725 -4.451 19.445 1.00 43.41 85 LYS A O 1
ATOM 693 N N . LYS A 1 86 ? -11.940 -6.475 18.846 1.00 42.31 86 LYS A N 1
ATOM 694 C CA . LYS A 1 86 ? -13.080 -6.874 18.026 1.00 42.31 86 LYS A CA 1
ATOM 695 C C . LYS A 1 86 ? -14.163 -7.272 19.021 1.00 42.31 86 LYS A C 1
ATOM 697 O O . LYS A 1 86 ? -14.136 -8.374 19.555 1.00 42.31 86 LYS A O 1
ATOM 702 N N . SER A 1 87 ? -15.053 -6.340 19.342 1.00 41.72 87 SER A N 1
ATOM 703 C CA . SER A 1 87 ? -16.326 -6.674 19.968 1.00 41.72 87 SER A CA 1
ATOM 704 C C . SER A 1 87 ? -17.144 -7.424 18.920 1.00 41.72 87 SER A C 1
ATOM 706 O O . SER A 1 87 ? -17.845 -6.814 18.116 1.00 41.72 87 SER A O 1
ATOM 708 N N . LEU A 1 88 ? -16.959 -8.742 18.864 1.00 36.00 88 LEU A N 1
ATOM 709 C CA . LEU A 1 88 ? -17.950 -9.641 18.297 1.00 36.00 88 LEU A CA 1
ATOM 710 C C . LEU A 1 88 ? -19.056 -9.733 19.352 1.00 36.00 88 LEU A C 1
ATOM 712 O O . LEU A 1 88 ? -18.869 -10.380 20.380 1.00 36.00 88 LEU A O 1
ATOM 716 N N . SER A 1 89 ? -20.155 -9.020 19.133 1.00 37.81 89 SER A N 1
ATOM 717 C CA . SER A 1 89 ? -21.409 -9.297 19.826 1.00 37.81 89 SER A CA 1
ATOM 718 C C . SER A 1 89 ? -22.192 -10.259 18.935 1.00 37.81 89 SER A C 1
ATOM 720 O O . SER A 1 89 ? -22.549 -9.885 17.818 1.00 37.81 89 SER A O 1
ATOM 722 N N . PHE A 1 90 ? -22.350 -11.498 19.404 1.00 37.34 90 PHE A N 1
ATOM 723 C CA . PHE A 1 90 ? -23.440 -12.392 19.007 1.00 37.34 90 PHE A CA 1
ATOM 724 C C . PHE A 1 90 ? -24.686 -12.028 19.815 1.00 37.34 90 PHE A C 1
ATOM 726 O O . PHE A 1 90 ? -24.503 -11.574 20.971 1.00 37.34 90 PHE A O 1
#

InterPro domains:
  IPR013785 Aldolase-type TIM barrel [G3DSA:3.20.20.70] (28-84)